Protein AF-A0A9E0FI81-F1 (afdb_monomer_lite)

Structure (mmCIF, N/CA/C/O backbone):
data_AF-A0A9E0FI81-F1
#
_entry.id   AF-A0A9E0FI81-F1
#
loop_
_atom_site.group_PDB
_atom_site.id
_atom_site.type_symbol
_atom_site.label_atom_id
_atom_site.label_alt_id
_atom_site.label_comp_id
_atom_site.label_asym_id
_atom_site.label_entity_id
_atom_site.label_seq_id
_atom_site.pdbx_PDB_ins_code
_atom_site.Cartn_x
_atom_site.Cartn_y
_atom_site.Cartn_z
_atom_site.occupancy
_atom_site.B_iso_or_equiv
_atom_site.auth_seq_id
_atom_site.auth_comp_id
_atom_site.auth_asym_id
_atom_site.auth_atom_id
_atom_site.pdbx_PDB_model_num
ATOM 1 N N . MET A 1 1 ? -9.131 9.966 27.400 1.00 68.06 1 MET A N 1
ATOM 2 C CA . MET A 1 1 ? -8.797 10.130 25.962 1.00 68.06 1 MET A CA 1
ATOM 3 C C . MET A 1 1 ? -7.493 9.443 25.546 1.00 68.06 1 MET A C 1
ATOM 5 O O . MET A 1 1 ? -7.554 8.589 24.674 1.00 68.06 1 MET A O 1
ATOM 9 N N . LYS A 1 2 ? -6.335 9.730 26.169 1.00 79.12 2 LYS A N 1
ATOM 10 C CA . LYS A 1 2 ? -5.036 9.132 25.767 1.00 79.12 2 LYS A CA 1
ATOM 11 C C . LYS A 1 2 ? -5.022 7.590 25.739 1.00 79.12 2 LYS A C 1
ATOM 13 O O . LYS A 1 2 ? -4.531 7.003 24.785 1.00 79.12 2 LYS A O 1
ATOM 18 N N . GLN A 1 3 ? -5.600 6.932 26.749 1.00 80.81 3 GLN A N 1
ATOM 19 C CA . GLN A 1 3 ? -5.667 5.462 26.811 1.00 80.81 3 GLN A CA 1
ATOM 20 C C . GLN A 1 3 ? -6.556 4.846 25.719 1.00 80.81 3 GLN A C 1
ATOM 22 O O . GLN A 1 3 ? -6.185 3.828 25.151 1.00 80.81 3 GLN A O 1
ATOM 27 N N . MET A 1 4 ? -7.688 5.475 25.381 1.00 79.62 4 MET A N 1
ATOM 28 C CA . MET A 1 4 ? -8.557 4.995 24.296 1.00 79.62 4 MET A CA 1
ATOM 29 C C . MET A 1 4 ? -7.852 5.067 22.944 1.00 79.62 4 MET A C 1
ATOM 31 O O . MET A 1 4 ? -7.887 4.109 22.184 1.00 79.62 4 MET A O 1
ATOM 35 N N . LEU A 1 5 ? -7.151 6.170 22.677 1.00 82.75 5 LEU A N 1
ATOM 36 C CA . LEU A 1 5 ? -6.406 6.357 21.432 1.00 82.75 5 LEU A CA 1
ATOM 37 C C . LEU A 1 5 ? -5.276 5.320 21.297 1.00 82.75 5 LEU A C 1
ATOM 39 O O . LEU A 1 5 ? -5.073 4.764 20.223 1.00 82.75 5 LEU A O 1
ATOM 43 N N . LYS A 1 6 ? -4.601 4.986 22.407 1.00 85.94 6 LYS A N 1
ATOM 44 C CA . LYS A 1 6 ? -3.606 3.903 22.454 1.00 85.94 6 LYS A CA 1
ATOM 45 C C . LYS A 1 6 ? -4.214 2.541 22.095 1.00 85.94 6 LYS A C 1
ATOM 47 O O . LYS A 1 6 ? -3.625 1.820 21.298 1.00 85.94 6 LYS A O 1
ATOM 52 N N . ILE A 1 7 ? -5.375 2.205 22.664 1.00 84.94 7 ILE A N 1
ATOM 53 C CA . ILE A 1 7 ? -6.073 0.936 22.392 1.00 84.94 7 ILE A CA 1
ATOM 54 C C . ILE A 1 7 ? -6.485 0.850 20.917 1.00 84.94 7 ILE A C 1
ATOM 56 O O . ILE A 1 7 ? -6.249 -0.172 20.277 1.00 84.94 7 ILE A O 1
ATOM 60 N N . GLU A 1 8 ? -7.051 1.926 20.366 1.00 84.25 8 GLU A N 1
ATOM 61 C CA . GLU A 1 8 ? -7.457 1.988 18.957 1.00 84.25 8 GLU A CA 1
ATOM 62 C C . GLU A 1 8 ? -6.267 1.840 18.002 1.00 84.25 8 GLU A C 1
ATOM 64 O O . GLU A 1 8 ? -6.338 1.057 17.056 1.00 84.25 8 GLU A O 1
ATOM 69 N N . LEU A 1 9 ? -5.147 2.516 18.279 1.00 85.88 9 LEU A N 1
ATOM 70 C CA . LEU A 1 9 ? -3.916 2.371 17.496 1.00 85.88 9 LEU A CA 1
ATOM 71 C C . LEU A 1 9 ? -3.374 0.941 17.557 1.00 85.88 9 LEU A C 1
ATOM 73 O O . LEU A 1 9 ? -3.091 0.341 16.522 1.00 85.88 9 LEU A O 1
ATOM 77 N N . GLU A 1 10 ? -3.257 0.369 18.754 1.00 87.69 10 GLU A N 1
ATOM 78 C CA . GLU A 1 10 ? -2.757 -0.995 18.925 1.00 87.69 10 GLU A CA 1
ATOM 79 C C . GLU A 1 10 ? -3.634 -2.012 18.183 1.00 87.69 10 GLU A C 1
ATOM 81 O O . GLU A 1 10 ? -3.124 -2.912 17.509 1.00 87.69 10 GLU A O 1
ATOM 86 N N . ARG A 1 11 ? -4.956 -1.833 18.243 1.00 85.69 11 ARG A N 1
ATOM 87 C CA . ARG A 1 11 ? -5.914 -2.665 17.517 1.00 85.69 11 ARG A CA 1
ATOM 88 C C . ARG A 1 11 ? -5.797 -2.489 16.006 1.00 85.69 11 ARG A C 1
ATOM 90 O O . ARG A 1 11 ? -5.801 -3.493 15.295 1.00 85.69 11 ARG A O 1
ATOM 97 N N . ALA A 1 12 ? -5.665 -1.257 15.516 1.00 84.75 12 ALA A N 1
ATOM 98 C CA . ALA A 1 12 ? -5.499 -0.974 14.094 1.00 84.75 12 ALA A CA 1
ATOM 99 C C . ALA A 1 12 ? -4.251 -1.678 13.535 1.00 84.75 12 ALA A C 1
ATOM 101 O O . ALA A 1 12 ? -4.358 -2.410 12.546 1.00 84.75 12 ALA A O 1
ATOM 102 N N . PHE A 1 13 ? -3.109 -1.563 14.225 1.00 84.50 13 PHE A N 1
ATOM 103 C CA . PHE A 1 13 ? -1.845 -2.189 13.816 1.00 84.50 13 PHE A CA 1
ATOM 104 C C . PHE A 1 13 ? -1.838 -3.719 13.926 1.00 84.50 13 PHE A C 1
ATOM 106 O O . PHE A 1 13 ? -1.179 -4.397 13.137 1.00 84.50 13 PHE A O 1
ATOM 113 N N . LYS A 1 14 ? -2.585 -4.288 14.877 1.00 86.12 14 LYS A N 1
ATOM 114 C CA . LYS A 1 14 ? -2.696 -5.747 15.041 1.00 86.12 14 LYS A CA 1
ATOM 115 C C . LYS A 1 14 ? -3.808 -6.376 14.198 1.00 86.12 14 LYS A C 1
ATOM 117 O O . LYS A 1 14 ? -3.871 -7.607 14.118 1.00 86.12 14 LYS A O 1
ATOM 122 N N . SER A 1 15 ? -4.666 -5.569 13.574 1.00 86.12 15 SER A N 1
ATOM 123 C CA . SER A 1 15 ? -5.826 -6.050 12.824 1.00 86.12 15 SER A CA 1
ATOM 124 C C . SER A 1 15 ? -5.426 -6.953 11.651 1.00 86.12 15 SER A C 1
ATOM 126 O O . SER A 1 15 ? -4.445 -6.710 10.947 1.00 86.12 15 SER A O 1
ATOM 128 N N . ALA A 1 16 ? -6.217 -8.002 11.409 1.00 87.00 16 ALA A N 1
ATOM 129 C CA . ALA A 1 16 ? -6.031 -8.863 10.241 1.00 87.00 16 ALA A CA 1
ATOM 130 C C . ALA A 1 16 ? -6.196 -8.074 8.928 1.00 87.00 16 ALA A C 1
ATOM 132 O O . ALA A 1 16 ? -5.446 -8.298 7.983 1.00 87.00 16 ALA A O 1
ATOM 133 N N . GLY A 1 17 ? -7.118 -7.101 8.899 1.00 87.81 17 GLY A N 1
ATOM 134 C CA . GLY A 1 17 ? -7.352 -6.242 7.737 1.00 87.81 17 GLY A CA 1
ATOM 135 C C . GLY A 1 17 ? -6.122 -5.425 7.337 1.00 87.81 17 GLY A C 1
ATOM 136 O O . GLY A 1 17 ? -5.801 -5.363 6.151 1.00 87.81 17 GLY A O 1
ATOM 137 N N . LEU A 1 18 ? -5.387 -4.864 8.307 1.00 89.44 18 LEU A N 1
ATOM 138 C CA . LEU A 1 18 ? -4.138 -4.160 8.010 1.00 89.44 18 LEU A CA 1
ATOM 139 C C . LEU A 1 18 ? -3.072 -5.117 7.467 1.00 89.44 18 LEU A C 1
ATOM 141 O O . LEU A 1 18 ? -2.414 -4.787 6.486 1.00 89.44 18 LEU A O 1
ATOM 145 N N . LYS A 1 19 ? -2.924 -6.312 8.055 1.00 90.31 19 LYS A N 1
ATOM 146 C CA . LYS A 1 19 ? -1.952 -7.315 7.579 1.00 90.31 19 LYS A CA 1
ATOM 147 C C . LYS A 1 19 ? -2.219 -7.725 6.128 1.00 90.31 19 LYS A C 1
ATOM 149 O O . LYS A 1 19 ? -1.286 -7.776 5.334 1.00 90.31 19 LYS A O 1
ATOM 154 N N . VAL A 1 20 ? -3.483 -7.969 5.776 1.00 91.25 20 VAL A N 1
ATOM 155 C CA . VAL A 1 20 ? -3.891 -8.291 4.397 1.00 91.25 20 VAL A CA 1
ATOM 156 C C . VAL A 1 20 ? -3.617 -7.115 3.459 1.00 91.25 20 VAL A C 1
ATOM 158 O O . VAL A 1 20 ? -3.050 -7.305 2.387 1.00 91.25 20 VAL A O 1
ATOM 161 N N . SER A 1 21 ? -3.952 -5.896 3.882 1.00 91.81 21 SER A N 1
ATOM 162 C CA . SER A 1 21 ? -3.720 -4.679 3.092 1.00 91.81 21 SER A CA 1
ATOM 163 C C . SER A 1 21 ? -2.231 -4.441 2.831 1.00 91.81 21 SER A C 1
ATOM 165 O O . SER A 1 21 ? -1.843 -4.116 1.709 1.00 91.81 21 SER A O 1
ATOM 167 N N . LEU A 1 22 ? -1.387 -4.676 3.838 1.00 91.81 22 LEU A N 1
ATOM 168 C CA . LEU A 1 22 ? 0.064 -4.586 3.715 1.00 91.81 22 LEU A CA 1
ATOM 169 C C . LEU A 1 22 ? 0.613 -5.650 2.759 1.00 91.81 22 LEU A C 1
ATOM 171 O O . LEU A 1 22 ? 1.444 -5.333 1.913 1.00 91.81 22 LEU A O 1
ATOM 175 N N . LEU A 1 23 ? 0.123 -6.890 2.852 1.00 94.12 23 LEU A N 1
ATOM 176 C CA . LEU A 1 23 ? 0.533 -7.977 1.962 1.00 94.12 23 LEU A CA 1
ATOM 177 C C . LEU A 1 23 ? 0.194 -7.659 0.500 1.00 94.12 2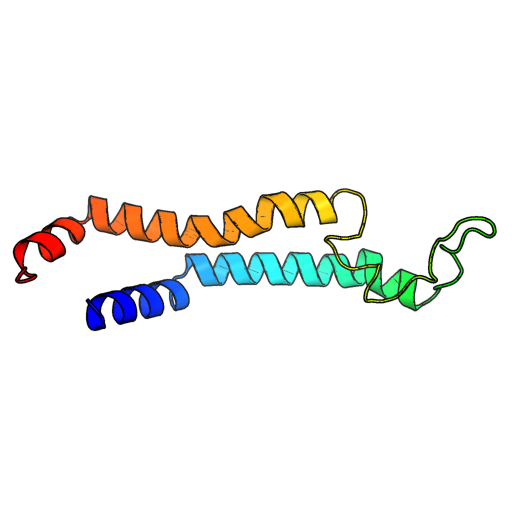3 LEU A C 1
ATOM 179 O O . LEU A 1 23 ? 1.052 -7.808 -0.366 1.00 94.12 23 LEU A O 1
ATOM 183 N N . ILE A 1 24 ? -1.013 -7.152 0.231 1.00 92.50 24 ILE A N 1
ATOM 184 C CA . ILE A 1 24 ? -1.410 -6.699 -1.111 1.00 92.50 24 ILE A CA 1
ATOM 185 C C . ILE A 1 24 ? -0.483 -5.574 -1.594 1.00 92.50 24 ILE A C 1
ATOM 187 O O . ILE A 1 24 ? 0.010 -5.627 -2.720 1.00 92.50 24 ILE A O 1
ATOM 191 N N . GLY A 1 25 ? -0.198 -4.585 -0.740 1.00 91.12 25 GLY A N 1
ATOM 192 C CA . GLY A 1 25 ? 0.712 -3.486 -1.069 1.00 91.12 25 GLY A CA 1
ATOM 193 C C . GLY A 1 25 ? 2.127 -3.957 -1.415 1.00 91.12 25 GLY A C 1
ATOM 194 O O . GLY A 1 25 ? 2.712 -3.475 -2.388 1.00 91.12 25 GLY A O 1
ATOM 195 N N . ILE A 1 26 ? 2.656 -4.935 -0.673 1.00 93.69 26 ILE A N 1
ATOM 196 C CA . ILE A 1 26 ? 3.964 -5.546 -0.948 1.00 93.69 26 ILE A CA 1
ATOM 197 C C . ILE A 1 26 ? 3.942 -6.242 -2.308 1.00 93.69 26 ILE A C 1
ATOM 199 O O . ILE A 1 26 ? 4.797 -5.951 -3.138 1.00 93.69 26 ILE A O 1
ATOM 203 N N . VAL A 1 27 ? 2.943 -7.090 -2.576 1.00 94.19 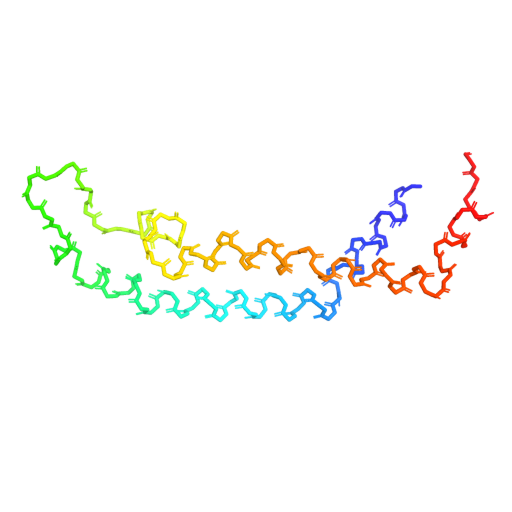27 VAL A N 1
ATOM 204 C CA . VAL A 1 27 ? 2.833 -7.819 -3.852 1.00 94.19 27 VAL A CA 1
ATOM 205 C C . VAL A 1 27 ? 2.791 -6.855 -5.040 1.00 94.19 27 VAL A C 1
ATOM 207 O O . VAL A 1 27 ? 3.537 -7.041 -6.002 1.00 94.19 27 VAL A O 1
ATOM 210 N N . ILE A 1 28 ? 1.976 -5.798 -4.966 1.00 91.94 28 ILE A N 1
ATOM 211 C CA . ILE A 1 28 ? 1.886 -4.780 -6.026 1.00 91.94 28 ILE A CA 1
ATOM 212 C C . ILE A 1 28 ? 3.232 -4.072 -6.217 1.00 91.94 28 ILE A C 1
ATOM 214 O O . ILE A 1 28 ? 3.673 -3.890 -7.353 1.00 91.94 28 ILE A O 1
ATOM 218 N N . SER A 1 29 ? 3.901 -3.705 -5.122 1.00 91.00 29 SER A N 1
ATOM 219 C CA . SER A 1 29 ? 5.191 -3.005 -5.169 1.00 91.00 29 SER A CA 1
ATOM 220 C C . SER A 1 29 ? 6.288 -3.876 -5.783 1.00 91.00 29 SER A C 1
ATOM 222 O O . SER A 1 29 ? 7.033 -3.414 -6.647 1.00 91.00 29 SER A O 1
ATOM 224 N N . THR A 1 30 ? 6.364 -5.150 -5.390 1.00 93.19 30 THR A N 1
ATOM 225 C CA . THR A 1 30 ? 7.319 -6.117 -5.943 1.00 93.19 30 THR A CA 1
ATOM 226 C C . THR A 1 30 ? 7.065 -6.347 -7.431 1.00 93.19 30 THR A C 1
ATOM 228 O O . THR A 1 30 ? 7.999 -6.321 -8.230 1.00 93.19 30 THR A O 1
ATOM 231 N N . LEU A 1 31 ? 5.804 -6.513 -7.827 1.00 92.81 31 LEU A N 1
ATOM 232 C CA . LEU A 1 31 ? 5.437 -6.715 -9.225 1.00 92.81 31 LEU A CA 1
ATOM 233 C C . LEU A 1 31 ? 5.783 -5.488 -10.084 1.00 92.81 31 LEU A C 1
ATOM 235 O O . LEU A 1 31 ? 6.377 -5.639 -11.151 1.00 92.81 31 LEU A O 1
ATOM 239 N N . HIS A 1 32 ? 5.499 -4.275 -9.598 1.00 91.25 32 HIS A N 1
ATOM 240 C CA . HIS A 1 32 ? 5.908 -3.037 -10.266 1.00 91.25 32 HIS A CA 1
ATOM 241 C C . HIS A 1 32 ? 7.433 -2.937 -10.418 1.00 91.25 32 HIS A C 1
ATOM 243 O O . HIS A 1 32 ? 7.929 -2.559 -11.481 1.00 91.25 32 HIS A O 1
ATOM 249 N N . PHE A 1 33 ? 8.189 -3.309 -9.382 1.00 89.88 33 PHE A N 1
ATOM 250 C CA . PHE A 1 33 ? 9.648 -3.277 -9.421 1.00 89.88 33 PHE A CA 1
ATOM 251 C C . PHE A 1 33 ? 10.208 -4.130 -10.566 1.00 89.88 33 PHE A C 1
ATOM 253 O O . PHE A 1 33 ? 10.987 -3.630 -11.375 1.00 89.88 33 PHE A O 1
ATOM 260 N N . PHE A 1 34 ? 9.765 -5.382 -10.695 1.00 91.06 34 PHE A N 1
ATOM 261 C CA . PHE A 1 34 ? 10.254 -6.274 -11.750 1.00 91.06 34 PHE A CA 1
ATOM 262 C C . PHE A 1 34 ? 9.766 -5.899 -13.152 1.00 91.06 34 PHE A C 1
ATOM 264 O O . PHE A 1 34 ? 10.482 -6.125 -14.121 1.00 91.06 34 PHE A O 1
ATOM 271 N N . GLN A 1 35 ? 8.566 -5.330 -13.280 1.00 88.69 35 GLN A N 1
ATOM 272 C CA . GLN A 1 35 ? 7.990 -5.001 -14.588 1.00 88.69 35 GLN A CA 1
ATOM 273 C C . GLN A 1 35 ? 8.440 -3.648 -15.140 1.00 88.69 35 GLN A C 1
ATOM 275 O O . GLN A 1 35 ? 8.448 -3.462 -16.357 1.00 88.69 35 GLN A O 1
ATOM 280 N N . LYS A 1 36 ? 8.760 -2.688 -14.267 1.00 86.06 36 LYS A N 1
ATOM 281 C CA . LYS A 1 36 ? 9.050 -1.305 -14.666 1.00 86.06 36 LYS A CA 1
ATOM 282 C C . LYS A 1 36 ? 10.417 -0.834 -14.207 1.00 86.06 36 LYS A C 1
ATOM 284 O O . LYS A 1 36 ? 11.191 -0.367 -15.034 1.00 86.06 36 LYS A O 1
ATOM 289 N N . VAL A 1 37 ? 10.741 -0.982 -12.926 1.00 85.50 37 VAL A N 1
ATOM 290 C CA . VAL A 1 37 ? 11.985 -0.422 -12.374 1.00 85.50 37 VAL A CA 1
ATOM 291 C C . VAL A 1 37 ? 13.211 -1.186 -12.873 1.00 85.50 37 VAL A C 1
ATOM 293 O O . VAL A 1 37 ? 14.151 -0.569 -13.364 1.00 85.50 37 VAL A O 1
ATOM 296 N N . LEU A 1 38 ? 13.194 -2.519 -12.801 1.00 86.94 38 LEU A N 1
ATOM 297 C CA . LEU A 1 38 ? 14.340 -3.349 -13.172 1.00 86.94 38 LEU A CA 1
ATOM 298 C C . LEU A 1 38 ? 14.695 -3.263 -14.670 1.00 86.94 38 LEU A C 1
ATOM 300 O O . LEU A 1 38 ? 15.861 -3.002 -14.957 1.00 86.94 38 LEU A O 1
ATOM 304 N N . PRO A 1 39 ? 13.756 -3.405 -15.631 1.00 84.12 39 PRO A N 1
ATOM 305 C CA . PRO A 1 39 ? 14.089 -3.303 -17.055 1.00 84.12 39 PRO A CA 1
ATOM 306 C C . PRO A 1 39 ? 14.656 -1.929 -17.417 1.00 84.12 39 PRO A C 1
ATOM 308 O O . PRO A 1 39 ? 15.606 -1.822 -18.182 1.00 84.12 39 PRO A O 1
ATOM 311 N N . THR A 1 40 ? 14.113 -0.882 -16.801 1.00 80.69 40 THR A N 1
ATOM 312 C CA . THR A 1 40 ? 14.553 0.498 -17.013 1.00 80.69 40 THR A CA 1
ATOM 313 C C . THR A 1 40 ? 15.927 0.773 -16.399 1.00 80.69 40 THR A C 1
ATOM 315 O O . THR A 1 40 ? 16.699 1.551 -16.942 1.00 80.69 40 THR A O 1
ATOM 318 N N . ALA A 1 41 ? 16.265 0.126 -15.281 1.00 81.06 41 ALA A N 1
ATOM 319 C CA . ALA A 1 41 ? 17.598 0.219 -14.688 1.00 81.06 41 ALA A CA 1
ATOM 320 C C . ALA A 1 41 ? 18.664 -0.527 -15.509 1.00 81.06 41 ALA A C 1
ATOM 322 O O . ALA A 1 41 ? 19.823 -0.119 -15.509 1.00 81.06 41 ALA A O 1
ATOM 323 N N . LEU A 1 42 ? 18.281 -1.614 -16.189 1.00 83.44 42 LEU A N 1
ATOM 324 C CA . LEU A 1 42 ? 19.177 -2.390 -17.052 1.00 83.44 42 LEU A CA 1
ATOM 325 C C . LEU A 1 42 ? 19.461 -1.688 -18.383 1.00 83.44 42 LEU A C 1
ATOM 327 O O . LEU A 1 42 ? 20.578 -1.790 -18.883 1.00 83.44 42 LEU A O 1
ATOM 331 N N . ASP A 1 43 ? 18.484 -0.960 -18.929 1.00 81.62 43 ASP A N 1
ATOM 332 C CA . ASP A 1 43 ? 18.666 -0.145 -20.132 1.00 81.62 43 ASP A CA 1
ATOM 333 C C . ASP A 1 43 ? 18.036 1.257 -19.973 1.00 81.62 43 ASP A C 1
ATOM 335 O O . ASP A 1 43 ? 16.918 1.517 -20.435 1.00 81.62 43 ASP A O 1
ATOM 339 N N . PRO A 1 44 ? 18.744 2.188 -19.303 1.00 73.44 44 PRO A N 1
ATOM 340 C CA . PRO A 1 44 ? 18.223 3.526 -19.009 1.00 73.44 44 PRO A CA 1
ATOM 341 C C . PRO A 1 44 ? 18.055 4.404 -20.252 1.00 73.44 44 PRO A C 1
ATOM 343 O O . PRO A 1 44 ? 17.314 5.390 -20.221 1.00 73.44 44 PRO A O 1
ATOM 346 N N . LEU A 1 45 ? 18.771 4.077 -21.333 1.00 71.75 45 LEU A N 1
ATOM 347 C CA . LEU A 1 45 ? 18.806 4.855 -22.570 1.00 71.75 45 LEU A CA 1
ATOM 348 C C . LEU A 1 45 ? 17.733 4.407 -23.564 1.00 71.75 45 LEU A C 1
ATOM 350 O O . LEU A 1 45 ? 17.312 5.220 -24.382 1.00 71.75 45 LEU A O 1
ATOM 354 N N . HIS A 1 46 ? 17.225 3.176 -23.455 1.00 69.44 46 HIS A N 1
ATOM 355 C CA . HIS A 1 46 ? 16.130 2.675 -24.294 1.00 69.44 46 HIS A CA 1
ATOM 356 C C . HIS A 1 46 ? 14.871 3.557 -24.256 1.00 69.44 46 HIS A C 1
ATOM 358 O O . HIS A 1 46 ? 14.133 3.646 -25.236 1.00 69.44 46 HIS A O 1
ATOM 364 N N . PHE A 1 47 ? 14.618 4.227 -23.130 1.00 61.50 47 PHE A N 1
ATOM 365 C CA . PHE A 1 47 ? 13.465 5.116 -22.958 1.00 61.50 47 PHE A CA 1
ATOM 366 C C . PHE A 1 47 ? 13.797 6.600 -23.160 1.00 61.50 47 PHE A C 1
ATOM 368 O O . PHE A 1 47 ? 12.902 7.437 -23.067 1.00 61.50 47 PHE A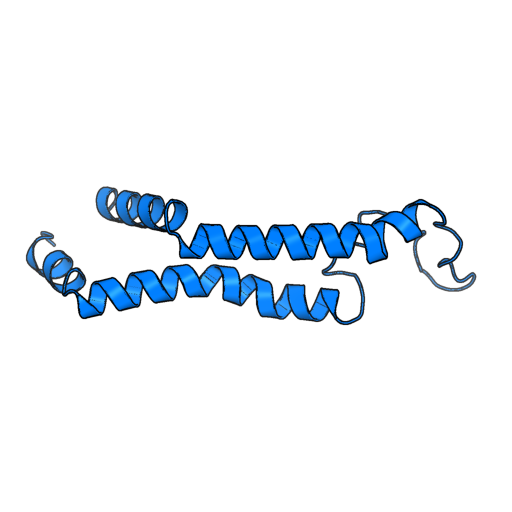 O 1
ATOM 375 N N . TYR A 1 48 ? 15.055 6.940 -23.450 1.00 63.94 48 TYR A N 1
ATOM 376 C CA . TYR A 1 48 ? 15.480 8.321 -23.639 1.00 63.94 48 TYR A CA 1
ATOM 377 C C . TYR A 1 48 ? 15.175 8.790 -25.066 1.00 63.94 48 TYR A C 1
ATOM 379 O O . TYR A 1 48 ? 15.807 8.357 -26.030 1.00 63.94 48 TYR A O 1
ATOM 387 N N . LYS A 1 49 ? 14.206 9.699 -25.217 1.00 62.09 49 LYS A N 1
ATOM 388 C CA . LYS A 1 49 ? 13.917 10.356 -26.498 1.00 62.09 49 LYS A CA 1
ATOM 389 C C . LYS A 1 49 ? 14.716 11.650 -26.616 1.00 62.09 49 LYS A C 1
ATOM 391 O O . LYS A 1 49 ? 14.452 12.626 -25.916 1.00 62.09 49 LYS A O 1
ATOM 396 N N . THR A 1 50 ? 15.682 11.676 -27.531 1.00 56.38 50 THR A N 1
ATOM 397 C CA . THR A 1 50 ? 16.469 12.878 -27.832 1.00 56.38 50 THR A CA 1
ATOM 398 C C . THR A 1 50 ? 15.553 13.988 -28.365 1.00 56.38 50 THR A C 1
ATOM 400 O O . THR A 1 50 ? 14.874 13.792 -29.370 1.00 56.38 50 THR A O 1
ATOM 403 N N . GLY A 1 51 ? 15.530 15.150 -27.700 1.00 60.06 51 GLY A N 1
ATOM 404 C CA . GLY A 1 51 ? 14.752 16.331 -28.117 1.00 60.06 51 GLY A CA 1
ATOM 405 C C . GLY A 1 51 ? 13.668 16.797 -27.136 1.00 60.06 51 GLY A C 1
ATOM 406 O O . GLY A 1 51 ? 13.176 17.912 -27.286 1.00 60.06 51 GLY A O 1
ATOM 407 N N . ASN A 1 52 ? 13.347 16.006 -26.107 1.00 60.78 52 ASN A N 1
ATOM 408 C CA . ASN A 1 52 ? 12.452 16.405 -25.014 1.00 60.78 52 ASN A CA 1
ATOM 409 C C . ASN A 1 52 ? 13.247 16.730 -23.735 1.00 60.78 52 ASN A C 1
ATOM 411 O O . ASN A 1 52 ? 14.341 16.211 -23.530 1.00 60.78 52 ASN A O 1
ATOM 415 N N . LEU A 1 53 ? 12.674 17.534 -22.827 1.00 59.59 53 LEU A N 1
ATOM 416 C CA . LEU A 1 53 ? 13.196 17.802 -21.466 1.00 59.59 53 LEU A CA 1
ATOM 417 C C . LEU A 1 53 ? 13.139 16.565 -20.534 1.00 59.59 53 LEU A C 1
ATOM 419 O O . LEU A 1 53 ? 13.163 16.692 -19.309 1.00 59.59 53 LEU A O 1
ATOM 423 N N . GLU A 1 54 ? 13.013 15.364 -21.094 1.00 64.06 54 GLU A N 1
ATOM 424 C CA . GLU A 1 54 ? 12.892 14.124 -20.340 1.00 64.06 54 GLU A CA 1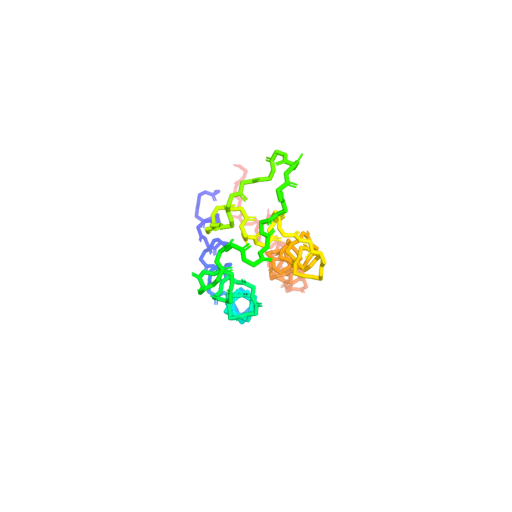
ATOM 425 C C . GLU A 1 54 ? 14.240 13.766 -19.706 1.00 64.06 54 GLU A C 1
ATOM 427 O O . GLU A 1 54 ? 15.295 13.796 -20.340 1.00 64.06 54 GLU A O 1
ATOM 432 N N . THR A 1 55 ? 14.212 13.460 -18.411 1.00 67.75 55 THR A N 1
ATOM 433 C CA . THR A 1 55 ? 15.403 13.033 -17.670 1.00 67.75 55 THR A CA 1
ATOM 434 C C . THR A 1 55 ? 15.665 11.554 -17.921 1.00 67.75 55 THR A C 1
ATOM 436 O O . THR A 1 55 ? 14.728 10.778 -18.100 1.00 67.75 55 THR A O 1
ATOM 439 N N . VAL A 1 56 ? 16.941 11.149 -17.904 1.00 69.56 56 VAL A N 1
ATOM 440 C CA . VAL A 1 56 ? 17.314 9.728 -17.975 1.00 69.56 56 VAL A CA 1
ATOM 441 C C . VAL A 1 56 ? 16.557 8.961 -16.896 1.00 69.56 56 VAL A C 1
ATOM 443 O O . VAL A 1 56 ? 16.427 9.423 -15.754 1.00 69.56 56 VAL A O 1
ATOM 446 N N . ALA A 1 57 ? 16.025 7.803 -17.269 1.00 73.12 57 ALA A N 1
ATOM 447 C CA . ALA A 1 57 ? 15.206 7.017 -16.376 1.00 73.12 57 ALA A CA 1
ATOM 448 C C . ALA A 1 57 ? 16.010 6.573 -15.139 1.00 73.12 57 ALA A C 1
ATOM 450 O O . ALA A 1 57 ? 17.138 6.092 -15.233 1.00 73.12 57 ALA A O 1
ATOM 451 N N . ASN A 1 58 ? 15.441 6.798 -13.960 1.00 73.62 58 ASN A N 1
ATOM 452 C CA . ASN A 1 58 ? 16.048 6.559 -12.661 1.00 73.62 58 ASN A CA 1
ATOM 453 C C . ASN A 1 58 ? 14.971 6.189 -11.627 1.00 73.62 58 ASN A C 1
ATOM 455 O O . ASN A 1 58 ? 13.770 6.241 -11.881 1.00 73.62 58 ASN A O 1
ATOM 459 N N . VAL A 1 59 ? 15.387 5.804 -10.421 1.00 71.06 59 VAL A N 1
ATOM 460 C CA . VAL A 1 59 ? 14.441 5.354 -9.385 1.00 71.06 59 VAL A CA 1
ATOM 461 C C . VAL A 1 59 ? 13.437 6.451 -8.992 1.00 71.06 59 VAL A C 1
ATOM 463 O O . VAL A 1 59 ? 12.280 6.143 -8.711 1.00 71.06 59 VAL A O 1
ATOM 466 N N . ASN A 1 60 ? 13.845 7.724 -9.019 1.00 74.69 60 ASN A N 1
ATOM 467 C CA . ASN A 1 60 ? 12.997 8.847 -8.611 1.00 74.69 60 ASN A CA 1
ATOM 468 C C . ASN A 1 60 ? 11.907 9.173 -9.638 1.00 74.69 60 ASN A C 1
ATOM 470 O O . ASN A 1 60 ? 10.814 9.559 -9.237 1.00 74.69 60 ASN A O 1
ATOM 474 N N . ASN A 1 61 ? 12.166 9.022 -10.939 1.00 76.75 61 ASN A N 1
ATOM 475 C CA . ASN A 1 61 ? 11.166 9.289 -11.980 1.00 76.75 61 ASN A CA 1
ATOM 476 C C . ASN A 1 61 ? 10.359 8.039 -12.386 1.00 76.75 61 ASN A C 1
ATOM 478 O O . ASN A 1 61 ? 9.310 8.187 -13.005 1.00 76.75 61 ASN A O 1
ATOM 482 N N . MET A 1 62 ? 10.775 6.831 -11.981 1.00 79.94 62 MET A N 1
ATOM 483 C CA . MET A 1 62 ? 10.091 5.568 -12.317 1.00 79.94 62 MET A CA 1
ATOM 484 C C . MET A 1 62 ? 9.194 4.994 -11.212 1.00 79.94 62 MET A C 1
ATOM 486 O O . MET A 1 62 ? 8.666 3.893 -11.360 1.00 79.94 62 MET A O 1
ATOM 490 N N . TRP A 1 63 ? 9.008 5.685 -10.086 1.00 84.88 63 TRP A N 1
ATOM 491 C CA . TRP A 1 63 ? 8.072 5.234 -9.049 1.00 84.88 63 TRP A CA 1
ATOM 492 C C . TRP A 1 63 ? 6.602 5.314 -9.504 1.00 84.88 63 TRP A C 1
ATOM 494 O O . TRP A 1 63 ? 6.232 6.105 -10.371 1.00 84.88 63 TRP A O 1
ATOM 504 N N . MET A 1 64 ? 5.739 4.504 -8.877 1.00 87.06 64 MET A N 1
ATOM 505 C CA . MET A 1 64 ? 4.353 4.266 -9.320 1.00 87.06 64 MET A CA 1
ATOM 506 C C . MET A 1 64 ? 3.502 5.532 -9.508 1.00 87.06 64 MET A C 1
ATOM 508 O O . MET A 1 64 ? 2.591 5.522 -10.328 1.00 87.06 64 MET A O 1
ATOM 512 N N . ALA A 1 65 ? 3.768 6.603 -8.754 1.00 84.62 65 ALA A N 1
ATOM 513 C CA . ALA A 1 65 ? 2.995 7.843 -8.821 1.00 84.62 65 ALA A CA 1
ATOM 514 C C . ALA A 1 65 ? 3.425 8.789 -9.957 1.00 84.62 65 ALA A C 1
ATOM 516 O O . ALA A 1 65 ? 2.639 9.653 -10.335 1.00 84.62 65 ALA A O 1
ATOM 517 N N . MET A 1 66 ? 4.646 8.638 -10.485 1.00 80.81 66 MET A N 1
ATOM 518 C CA . MET A 1 66 ? 5.126 9.384 -11.659 1.00 80.81 66 MET A CA 1
ATOM 519 C C . MET A 1 66 ? 5.075 8.574 -12.951 1.00 80.81 66 MET A C 1
ATOM 521 O O . MET A 1 66 ? 5.165 9.153 -14.028 1.00 80.81 66 MET A O 1
ATOM 525 N N . GLY A 1 67 ? 4.924 7.253 -12.856 1.00 74.62 67 GLY A N 1
ATOM 526 C CA . GLY A 1 67 ? 4.714 6.404 -14.020 1.00 74.62 67 GLY A CA 1
ATOM 527 C C . GLY A 1 67 ? 3.330 6.587 -14.647 1.00 74.62 67 GLY A C 1
ATOM 528 O O . GLY A 1 67 ? 2.400 7.114 -14.041 1.00 74.62 67 GLY A O 1
ATOM 529 N N . GLU A 1 68 ? 3.178 6.073 -15.863 1.00 71.75 68 GLU A N 1
ATOM 530 C CA . GLU A 1 68 ? 1.903 6.044 -16.578 1.00 71.75 68 GLU A CA 1
ATOM 531 C C . GLU A 1 68 ? 1.266 4.644 -16.554 1.00 71.75 68 GLU A C 1
ATOM 533 O O . GLU A 1 68 ? 1.922 3.614 -16.359 1.00 71.75 68 GLU A O 1
ATOM 538 N N . GLY A 1 69 ? -0.049 4.595 -16.778 1.00 82.69 69 GLY A N 1
ATOM 539 C CA . GLY A 1 69 ? -0.799 3.353 -16.959 1.00 82.69 69 GLY A CA 1
ATOM 540 C C . GLY A 1 69 ? -1.425 2.783 -15.682 1.00 82.69 69 GLY A C 1
ATOM 541 O O . GLY A 1 69 ? -1.882 3.494 -14.783 1.00 82.69 69 GLY A O 1
ATOM 542 N N . TRP A 1 70 ? -1.534 1.455 -15.631 1.00 83.75 70 TRP A N 1
ATOM 543 C CA . TRP A 1 70 ? -2.353 0.778 -14.624 1.00 83.75 70 TRP A CA 1
ATOM 544 C C . TRP A 1 70 ? -1.734 0.801 -13.218 1.00 83.75 70 TRP A C 1
ATOM 546 O O . TRP A 1 70 ? -2.476 0.894 -12.242 1.00 83.75 70 TRP A O 1
ATOM 556 N N . HIS A 1 71 ? -0.401 0.808 -13.096 1.00 86.81 71 HIS A N 1
ATOM 557 C CA . HIS A 1 71 ? 0.281 0.928 -11.801 1.00 86.81 71 HIS A CA 1
ATOM 558 C C . HIS A 1 71 ? -0.028 2.259 -11.104 1.00 86.81 71 HIS A C 1
ATOM 560 O O . HIS A 1 71 ? -0.323 2.266 -9.911 1.00 86.81 71 HIS A O 1
ATOM 566 N N . TYR A 1 72 ? -0.052 3.362 -11.859 1.00 87.56 72 TYR A N 1
ATOM 567 C CA . TYR A 1 72 ? -0.468 4.675 -11.361 1.00 87.56 72 TYR A CA 1
ATOM 568 C C . TYR A 1 72 ? -1.922 4.660 -10.886 1.00 87.56 72 TYR A C 1
ATOM 570 O O . TYR A 1 72 ? -2.240 5.092 -9.777 1.00 87.56 72 TYR A O 1
ATOM 578 N N . THR A 1 73 ? -2.811 4.085 -11.700 1.00 87.75 73 THR A N 1
ATOM 579 C CA . THR A 1 73 ? -4.236 3.979 -11.361 1.00 87.75 73 THR A CA 1
ATOM 580 C C . THR A 1 73 ? -4.444 3.178 -10.075 1.00 87.75 73 THR A C 1
ATOM 582 O O . THR A 1 73 ? -5.237 3.579 -9.220 1.00 87.75 73 THR A O 1
ATOM 585 N N . LEU A 1 74 ? -3.709 2.075 -9.900 1.00 87.00 74 LEU A N 1
ATOM 586 C CA . LEU A 1 74 ? -3.727 1.298 -8.663 1.00 87.00 74 LEU A CA 1
ATOM 587 C C . LEU A 1 74 ? -3.174 2.089 -7.480 1.00 87.00 74 LEU A C 1
ATOM 589 O O . LEU A 1 74 ? -3.786 2.076 -6.415 1.00 87.00 74 LEU A O 1
ATOM 593 N N . TYR A 1 75 ? -2.063 2.800 -7.654 1.00 87.06 75 TYR A N 1
ATOM 594 C CA . TYR A 1 75 ? -1.468 3.596 -6.586 1.00 87.06 75 TYR A CA 1
ATOM 595 C C . TYR A 1 75 ? -2.445 4.657 -6.063 1.00 87.06 75 TYR A C 1
ATOM 597 O O . TYR A 1 75 ? -2.705 4.726 -4.863 1.00 87.06 75 TYR A O 1
ATOM 605 N N . VAL A 1 76 ? -3.052 5.439 -6.960 1.00 89.19 76 VAL A N 1
ATOM 606 C CA . VAL A 1 76 ? -3.935 6.553 -6.578 1.00 89.19 76 VAL A CA 1
ATOM 607 C C . VAL A 1 76 ? -5.285 6.071 -6.044 1.00 89.19 76 VAL A C 1
ATOM 609 O O . VAL A 1 76 ? -5.864 6.724 -5.179 1.00 89.19 76 VAL A O 1
ATOM 612 N N . ARG A 1 77 ? -5.813 4.944 -6.537 1.00 89.06 77 ARG A N 1
ATOM 613 C CA . ARG A 1 77 ? -7.164 4.483 -6.169 1.00 89.06 77 ARG A CA 1
ATOM 614 C C . ARG A 1 77 ? -7.159 3.390 -5.111 1.00 89.06 77 ARG A C 1
ATOM 616 O O . ARG A 1 77 ? -7.905 3.476 -4.142 1.00 89.06 77 ARG A O 1
ATOM 623 N N . LEU A 1 78 ? -6.350 2.350 -5.296 1.00 87.69 78 LEU A N 1
ATOM 624 C CA . LEU A 1 78 ? -6.405 1.153 -4.463 1.00 87.69 78 LEU A CA 1
ATOM 625 C C . LEU A 1 78 ? -5.710 1.365 -3.115 1.00 87.69 78 LEU A C 1
ATOM 627 O O . LEU A 1 78 ? -6.247 0.939 -2.097 1.00 87.69 78 LEU A O 1
ATOM 631 N N . ILE A 1 79 ? -4.558 2.042 -3.077 1.00 85.75 79 ILE A N 1
ATOM 632 C CA . ILE A 1 79 ? -3.801 2.216 -1.824 1.00 85.75 79 ILE A CA 1
ATOM 633 C C . ILE A 1 79 ? -4.592 3.008 -0.768 1.00 85.75 79 ILE A C 1
ATOM 635 O O . ILE A 1 79 ? -4.662 2.536 0.369 1.00 85.75 79 ILE A O 1
ATOM 639 N N . PRO A 1 80 ? -5.258 4.138 -1.090 1.00 87.69 80 PRO A N 1
ATOM 640 C CA . PRO A 1 80 ? -6.097 4.830 -0.111 1.00 87.69 80 PRO A CA 1
ATOM 641 C C . PRO A 1 80 ? -7.247 3.962 0.406 1.00 87.69 80 PRO A C 1
ATOM 643 O O . PRO A 1 80 ? -7.546 3.976 1.599 1.00 87.69 80 PRO A O 1
ATOM 646 N N . LEU A 1 81 ? -7.861 3.152 -0.464 1.00 89.31 81 LEU A N 1
ATOM 647 C CA . LEU A 1 81 ? -8.917 2.223 -0.057 1.00 89.31 81 LEU A CA 1
ATOM 648 C C . LEU A 1 81 ? -8.374 1.148 0.892 1.00 89.31 81 LEU A C 1
ATOM 650 O O . LEU A 1 81 ? -8.972 0.903 1.937 1.00 89.31 81 LEU A O 1
ATOM 654 N N . LEU A 1 82 ? -7.216 0.562 0.585 1.00 87.25 82 LEU A N 1
ATOM 655 C CA . LEU A 1 82 ? -6.550 -0.414 1.452 1.00 87.25 82 LEU A CA 1
ATOM 656 C C . LEU A 1 82 ? -6.157 0.179 2.814 1.00 87.25 82 LEU A C 1
ATOM 658 O O . LEU A 1 82 ? -6.171 -0.535 3.812 1.00 87.25 82 LEU A O 1
ATOM 662 N N . ALA A 1 83 ? -5.851 1.476 2.886 1.00 85.38 83 ALA A N 1
ATOM 663 C CA . ALA A 1 83 ? -5.566 2.147 4.152 1.00 85.38 83 ALA A CA 1
ATOM 664 C C . ALA A 1 83 ? -6.833 2.379 5.000 1.00 85.38 83 ALA A C 1
ATOM 666 O O . ALA A 1 83 ? -6.805 2.214 6.220 1.00 85.38 83 ALA A O 1
ATOM 667 N N . VAL A 1 84 ? -7.953 2.747 4.368 1.00 88.81 84 VAL A N 1
ATOM 668 C CA . VAL A 1 84 ? -9.182 3.158 5.072 1.00 88.81 84 VAL A CA 1
ATOM 669 C C . VAL A 1 84 ? -10.087 1.975 5.425 1.00 88.81 84 VAL A C 1
ATOM 671 O O . VAL A 1 84 ? -10.686 1.954 6.503 1.00 88.81 84 VAL A O 1
ATOM 674 N N . VAL A 1 85 ? -10.191 0.972 4.550 1.00 88.31 85 VAL A N 1
ATOM 675 C CA . VAL A 1 85 ? -11.132 -0.151 4.710 1.00 88.31 85 VAL A CA 1
ATOM 676 C C . VAL A 1 85 ? -10.911 -0.942 6.007 1.00 88.31 85 VAL A C 1
ATOM 678 O O . VAL A 1 85 ? -11.898 -1.179 6.707 1.00 88.31 85 VAL A O 1
ATOM 681 N N . PRO A 1 86 ? -9.678 -1.316 6.409 1.00 85.94 86 PRO A N 1
ATOM 682 C CA . PRO A 1 86 ? -9.458 -2.027 7.668 1.00 85.94 86 PRO A CA 1
ATOM 683 C C . PRO A 1 86 ? -10.003 -1.266 8.877 1.00 85.94 86 PRO A C 1
ATOM 685 O O . PRO A 1 86 ? -10.636 -1.861 9.751 1.00 85.94 86 PRO A O 1
ATOM 688 N N . TYR A 1 87 ? -9.816 0.056 8.895 1.00 84.88 87 TYR A N 1
ATOM 689 C CA . TYR A 1 87 ? -10.333 0.907 9.958 1.00 84.88 87 TYR A CA 1
ATOM 690 C C . TYR A 1 87 ? -11.865 0.993 9.923 1.00 84.88 87 TYR A C 1
ATOM 692 O O . TYR A 1 87 ? -12.520 0.788 10.950 1.00 84.88 87 TYR A O 1
ATOM 700 N N . ALA A 1 88 ? -12.449 1.202 8.740 1.00 87.19 88 ALA A N 1
ATOM 701 C CA . ALA A 1 88 ? -13.899 1.236 8.560 1.00 87.19 88 ALA A CA 1
ATOM 702 C C . ALA A 1 88 ? -14.570 -0.058 9.059 1.00 87.19 88 ALA A C 1
ATOM 704 O O . ALA A 1 88 ? -15.597 -0.006 9.740 1.00 87.19 88 ALA A O 1
ATOM 705 N N . VAL A 1 89 ? -13.951 -1.215 8.801 1.00 86.75 89 VAL A N 1
ATOM 706 C CA . VAL A 1 89 ? -14.426 -2.513 9.298 1.00 86.75 89 VAL A CA 1
ATOM 707 C C . VAL A 1 89 ? -14.355 -2.581 10.822 1.00 86.75 89 VAL A C 1
ATOM 709 O O . VAL A 1 89 ? -15.343 -2.964 11.450 1.00 86.75 89 VAL A O 1
ATOM 712 N N . THR A 1 90 ? -13.240 -2.176 11.444 1.00 85.44 90 THR A N 1
ATOM 713 C CA . THR A 1 90 ? -13.144 -2.179 12.916 1.00 85.44 90 THR A CA 1
ATOM 714 C C . THR A 1 90 ? -14.214 -1.300 13.562 1.00 85.44 90 THR A C 1
ATOM 716 O O . THR A 1 90 ? -14.912 -1.755 14.472 1.00 85.44 90 THR A O 1
ATOM 719 N N . TYR A 1 91 ? -14.447 -0.106 13.016 1.00 85.81 91 TYR A N 1
ATOM 720 C CA . TYR A 1 91 ? -15.483 0.804 13.499 1.00 85.81 91 TYR A CA 1
ATOM 721 C C . TYR A 1 91 ? -16.892 0.210 13.354 1.00 85.81 91 TYR A C 1
ATOM 723 O O . TYR A 1 91 ? -17.682 0.217 14.301 1.00 85.81 91 TYR A O 1
ATOM 731 N N . TYR A 1 92 ? -17.199 -0.376 12.193 1.00 87.88 92 TYR A N 1
ATOM 732 C CA . TYR A 1 92 ? -18.478 -1.044 11.960 1.00 87.88 92 TYR A CA 1
ATOM 733 C C . TYR A 1 92 ? -18.722 -2.183 12.961 1.00 87.88 92 TYR A C 1
ATOM 735 O O . TYR A 1 92 ? -19.822 -2.316 13.510 1.00 87.88 92 TYR A O 1
ATOM 743 N N . THR A 1 93 ? -17.693 -2.988 13.247 1.00 87.06 93 THR A N 1
ATOM 744 C CA . THR A 1 93 ? -17.815 -4.080 14.221 1.00 87.06 93 THR A CA 1
ATOM 745 C C . THR A 1 93 ? -18.045 -3.576 15.641 1.00 87.06 93 THR A C 1
ATOM 747 O O . THR A 1 93 ? -18.855 -4.164 16.359 1.00 87.06 93 THR A O 1
ATOM 750 N N . ASP A 1 94 ? -17.411 -2.475 16.040 1.00 87.00 94 ASP A N 1
ATOM 751 C CA . ASP A 1 94 ? -17.616 -1.879 17.362 1.00 87.00 94 ASP A CA 1
ATOM 752 C C . ASP A 1 94 ? -19.030 -1.332 17.528 1.00 87.00 94 ASP A C 1
ATOM 754 O O . ASP A 1 94 ? -19.637 -1.486 18.594 1.00 87.00 94 ASP A O 1
ATOM 758 N N . TYR A 1 95 ? -19.561 -0.717 16.469 1.00 86.50 95 TYR A N 1
ATOM 759 C CA . TYR A 1 95 ? -20.935 -0.241 16.438 1.00 86.50 95 TYR A CA 1
ATOM 760 C C . TYR A 1 95 ? -21.916 -1.406 16.612 1.00 86.50 95 TYR A C 1
ATOM 762 O O . TYR A 1 95 ? -22.767 -1.372 17.504 1.00 86.50 95 TYR A O 1
ATOM 770 N N . LYS A 1 96 ? -21.755 -2.478 15.825 1.00 89.06 96 LYS A N 1
ATOM 771 C CA . LYS A 1 96 ? -22.607 -3.676 15.908 1.00 89.06 96 LYS A CA 1
ATOM 772 C C . LYS A 1 96 ? -22.513 -4.389 17.256 1.00 89.06 96 LYS A C 1
ATOM 774 O O . LYS A 1 96 ? -23.530 -4.854 17.759 1.00 89.06 96 LYS A O 1
ATOM 779 N N . LYS A 1 97 ? -21.326 -4.444 17.861 1.00 86.38 97 LYS A N 1
ATOM 780 C CA . LYS A 1 97 ? -21.103 -5.055 19.182 1.00 86.38 97 LYS A CA 1
ATOM 781 C C . LYS A 1 97 ? -21.527 -4.154 20.349 1.00 86.38 97 LYS A C 1
ATOM 783 O O . LYS A 1 97 ? -21.424 -4.570 21.498 1.00 86.38 97 LYS A O 1
ATOM 788 N N . GLY 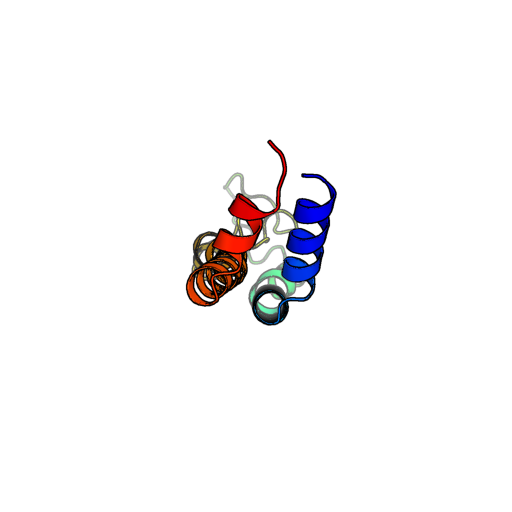A 1 98 ? -21.966 -2.920 20.087 1.00 82.75 98 GLY A N 1
ATOM 789 C CA . GLY A 1 98 ? -22.369 -1.970 21.126 1.00 82.75 98 GLY A CA 1
ATOM 790 C C . GLY A 1 98 ? -21.213 -1.448 21.990 1.00 82.75 98 GLY A C 1
ATOM 791 O O . GLY A 1 98 ? -21.463 -0.761 22.979 1.00 82.75 98 GLY A O 1
ATOM 792 N N . ILE A 1 99 ? -19.956 -1.718 21.616 1.00 82.94 99 ILE A N 1
ATOM 793 C CA . ILE A 1 99 ? -18.758 -1.272 22.349 1.00 82.94 99 ILE A CA 1
ATOM 794 C C . ILE A 1 99 ? -18.712 0.261 22.388 1.00 82.94 99 ILE A C 1
ATOM 796 O O . ILE A 1 99 ? -18.394 0.853 23.418 1.00 82.94 99 ILE A O 1
ATOM 800 N N . VAL A 1 100 ? -19.154 0.902 21.302 1.00 78.69 100 VAL A N 1
ATOM 801 C CA . VAL A 1 100 ? -19.280 2.361 21.204 1.00 78.69 100 VAL A CA 1
ATOM 802 C C . VAL A 1 100 ? -20.163 2.937 22.320 1.00 78.69 100 VAL A C 1
ATOM 804 O O . VAL A 1 100 ? -19.810 3.950 22.919 1.00 78.69 100 VAL A O 1
ATOM 807 N N . LYS A 1 101 ? -21.272 2.270 22.672 1.00 78.56 101 LYS A N 1
ATOM 808 C CA . LYS A 1 101 ? -22.170 2.722 23.750 1.00 78.56 101 LYS A CA 1
ATOM 809 C C . LYS A 1 101 ? -21.489 2.657 25.118 1.00 78.56 101 LYS A C 1
ATOM 811 O O . LYS A 1 101 ? -21.668 3.565 25.922 1.00 78.56 101 LYS A O 1
ATOM 816 N N . ASN A 1 102 ? -20.666 1.634 25.354 1.00 76.38 102 ASN A N 1
ATOM 817 C CA . ASN A 1 102 ? -19.891 1.509 26.590 1.00 76.38 102 ASN A CA 1
ATOM 818 C C . ASN A 1 102 ? -18.864 2.633 26.755 1.00 76.38 102 ASN A C 1
ATOM 820 O O . ASN A 1 102 ? -18.588 3.038 27.884 1.00 76.38 102 ASN A O 1
ATOM 824 N N . TYR A 1 103 ? -18.308 3.155 25.659 1.00 75.50 103 TYR A N 1
ATOM 825 C CA . TYR A 1 103 ? -17.419 4.310 25.736 1.00 75.50 103 TYR A CA 1
ATOM 826 C C . TYR A 1 103 ? -18.161 5.551 26.226 1.00 75.50 103 TYR A C 1
ATOM 828 O O . TYR A 1 103 ? -17.692 6.174 27.174 1.00 75.50 103 TYR A O 1
ATOM 836 N N . TYR A 1 104 ? -19.332 5.863 25.664 1.00 71.75 104 TYR A N 1
ATOM 837 C CA . TYR A 1 104 ? -20.123 7.037 26.056 1.00 71.75 104 TYR A CA 1
ATOM 838 C C . TYR A 1 104 ? -20.703 6.969 27.474 1.00 71.75 104 TYR A C 1
ATOM 840 O O . TYR A 1 104 ? -20.892 8.011 28.093 1.00 71.75 104 TYR A O 1
ATOM 848 N N . THR A 1 105 ? -20.984 5.777 28.006 1.00 74.94 105 THR A N 1
ATOM 849 C CA . THR A 1 105 ? -21.561 5.632 29.356 1.00 74.94 105 THR A CA 1
ATOM 850 C C . THR A 1 105 ? -20.517 5.572 30.467 1.00 74.94 105 THR A C 1
ATOM 852 O O . THR A 1 105 ? -20.810 5.956 31.597 1.00 74.94 105 THR A O 1
ATOM 855 N N . ARG A 1 106 ? -19.302 5.082 30.180 1.00 68.81 106 ARG A N 1
ATOM 856 C CA . ARG A 1 106 ? -18.259 4.843 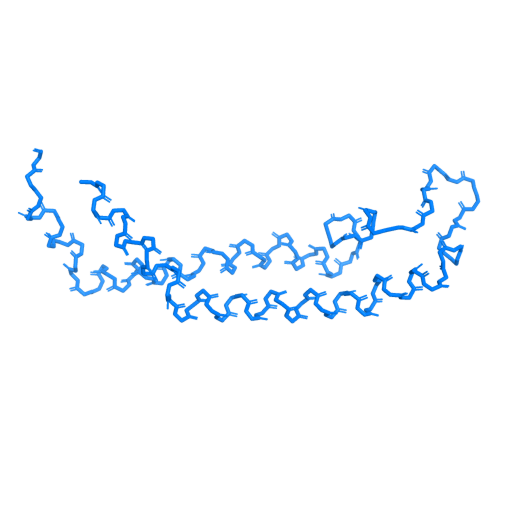31.197 1.00 68.81 106 ARG A CA 1
ATOM 857 C C . ARG A 1 106 ? -17.158 5.899 31.218 1.00 68.81 106 ARG A C 1
ATOM 859 O O . ARG A 1 106 ? -16.344 5.893 32.141 1.00 68.81 106 ARG A O 1
ATOM 866 N N . THR A 1 107 ? -17.102 6.795 30.235 1.00 62.53 107 THR A N 1
ATOM 867 C CA . THR A 1 107 ? -16.187 7.941 30.295 1.00 62.53 107 THR A CA 1
ATOM 868 C C . THR A 1 107 ? -16.838 9.085 31.069 1.00 62.53 107 THR A C 1
ATOM 870 O O . THR A 1 107 ? -17.927 9.539 30.735 1.00 62.53 107 THR A O 1
ATOM 873 N N . LYS A 1 108 ? -16.174 9.546 32.139 1.00 60.91 108 LYS A N 1
ATOM 874 C CA . LYS A 1 108 ? -16.510 10.837 32.752 1.00 60.91 108 LYS A CA 1
ATOM 875 C C . LYS A 1 108 ? -16.217 11.935 31.724 1.00 60.91 108 LYS A C 1
ATOM 877 O O . LYS A 1 108 ? -15.181 11.855 31.061 1.00 60.91 108 LYS A O 1
ATOM 882 N N . LYS A 1 109 ? -17.147 12.889 31.592 1.00 53.31 109 LYS A N 1
ATOM 883 C CA . LYS A 1 109 ? -16.946 14.125 30.822 1.00 53.31 109 LYS A CA 1
ATOM 884 C C . LYS A 1 109 ? -15.660 14.821 31.252 1.00 53.31 109 LYS A C 1
ATOM 886 O O . LYS A 1 109 ? -15.398 14.832 32.476 1.00 53.31 109 LYS A O 1
#

pLDDT: mean 81.67, std 9.5, range [53.31, 94.19]

Radius of gyration: 21.3 Å; chains: 1; bounding box: 42×27×61 Å

Foldseek 3Di:
DVVVVVVLVVCLVPFPLLVVLVVVVVVLQVVLCVPFVVVCVVPQCVPDDPPDPDDRDDPVCRDQCNDDDDSNVCVVPVNVCSSVVSSVVVVVVCVVVVVVVVVVVVDDD

Secondary structure (DSSP, 8-state):
-HHHHHHHHHHHHH-HHHHHHHHHHHHHHHHHIIIIIHHHHH-SSTT--TTSSPPPP-TTTSSTTTS-SHHHHHHHHHHHHHHHHHHHHHHHHHHHTTHHHHHHHHS--

Sequence (109 aa):
MKQMLKIELERAFKSAGLKVSLLIGIVISTLHFFQKVLPTALDPLHFYKTGNLETVANVNNMWMAMGEGWHYTLYVRLIPLLAVVPYAVTYYTDYKKGIVKNYYTRTKK